Protein AF-K0IWQ6-F1 (afdb_monomer)

Mean predicted aligned error: 6.01 Å

Radius of gyration: 15.78 Å; Cα contacts (8 Å, |Δi|>4): 68; chains: 1; bounding box: 49×28×37 Å

Sequence (107 aa):
MLYIFIIMGALSAIAGIILTSRLNAGTISAGDMYEMDAIASVVIGGTSLMGGVGTIVGSLLGALIMTSIDNGMSMMNLAPFWQYIVKGLILILAVWLDISSKKKNNA

Solvent-accessible surface area (backbone atoms only — not comparable to full-atom values): 5989 Å² total; per-residue (Å²): 111,72,69,57,53,53,50,52,52,52,52,51,53,53,50,51,53,54,50,37,65,74,61,76,47,93,55,82,70,76,63,65,61,50,68,57,50,53,52,37,10,29,37,65,18,56,29,46,92,88,55,95,51,63,46,73,66,34,25,53,52,18,41,51,50,52,52,47,51,52,52,49,42,52,75,69,66,53,57,69,71,58,52,54,53,51,53,50,52,50,36,54,52,36,52,51,48,55,56,53,56,54,56,62,76,79,109

Organism: Amphibacillus xylanus (strain ATCC 51415 / DSM 6626 / JCM 7361 / LMG 17667 / NBRC 15112 / Ep01) (NCBI:txid698758)

Secondary structure (DSSP, 8-state):
-HHHHHHHHHHHHHHHHHHHHHHSS--GGGGTTHHHHHHHHHHHTT--TTSS---HHHHHHHHHHHHHHHHHHHHTT--HHHHHHHHHHHHHHHHHHHHHHHHHH--

pLDDT: mean 85.69, std 9.69, range [44.31, 95.94]

Foldseek 3Di:
DVVVVVVVVVVVVVVVVVQCVVVVDPDPCSCPCVVLLLQLLQLCLVAAPVDDDGDPVSSVVSSVVSVVVVVVCVVVVHDVVVVVVVSVVSSVVSVVCSVVVVVVVVD

InterPro domains:
  IPR001851 ABC transporter, permease [PF02653] (2-95)

Structure (mmCIF, N/CA/C/O backbone):
data_AF-K0IWQ6-F1
#
_entry.id   AF-K0IWQ6-F1
#
loop_
_atom_site.group_PDB
_atom_site.id
_atom_site.type_symbol
_atom_site.label_atom_id
_atom_site.label_alt_id
_atom_site.label_comp_id
_atom_site.label_asym_id
_atom_site.label_entity_id
_atom_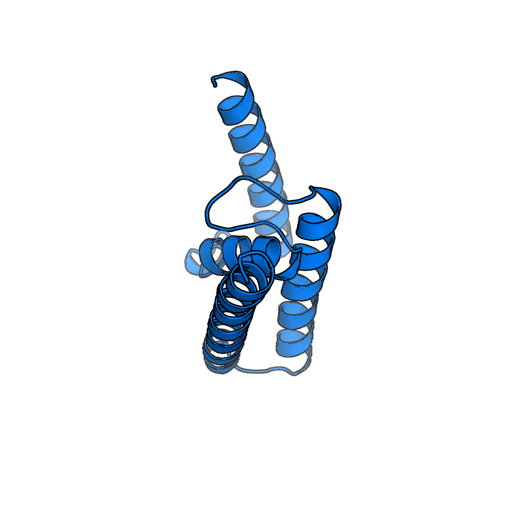site.label_seq_id
_atom_site.pdbx_PDB_ins_code
_atom_site.Cartn_x
_atom_site.Cartn_y
_atom_site.Cartn_z
_atom_site.occupancy
_atom_site.B_iso_or_equiv
_atom_site.auth_seq_id
_atom_site.auth_comp_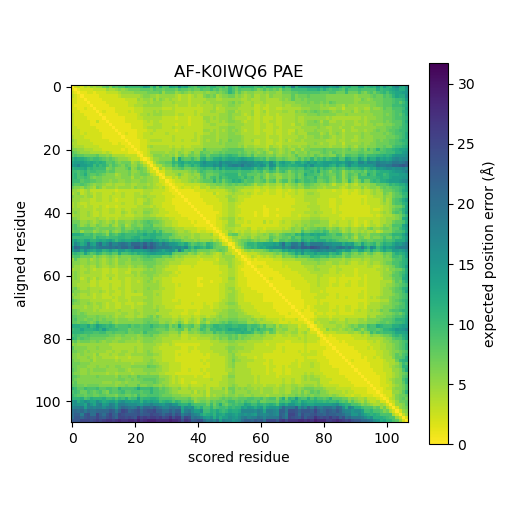id
_atom_site.auth_asym_id
_atom_site.auth_atom_id
_atom_site.pdbx_PDB_model_num
ATOM 1 N N . MET A 1 1 ? 2.540 14.346 17.888 1.00 76.25 1 MET A N 1
ATOM 2 C CA . MET A 1 1 ? 2.725 14.736 16.472 1.00 76.25 1 MET A CA 1
ATOM 3 C C . MET A 1 1 ? 4.152 14.525 15.991 1.00 76.25 1 MET A C 1
ATOM 5 O O . MET A 1 1 ? 4.318 13.725 15.085 1.00 76.25 1 MET A O 1
ATOM 9 N N . LEU A 1 2 ? 5.178 15.115 16.620 1.00 89.94 2 LEU A N 1
ATOM 10 C CA . LEU A 1 2 ? 6.580 14.916 16.204 1.00 89.94 2 LEU A CA 1
ATOM 11 C C . LEU A 1 2 ? 6.998 13.433 16.110 1.00 89.94 2 LEU A C 1
ATOM 13 O O . LEU A 1 2 ? 7.559 13.021 15.102 1.00 89.94 2 LEU A O 1
ATOM 17 N N . TYR A 1 3 ? 6.645 12.611 17.106 1.00 93.00 3 TYR A N 1
ATOM 18 C CA . TYR A 1 3 ? 6.943 11.171 17.095 1.00 93.00 3 TYR A CA 1
ATOM 19 C C . TYR A 1 3 ? 6.372 10.425 15.875 1.00 93.00 3 TYR A C 1
ATOM 21 O O . TYR A 1 3 ? 7.024 9.528 15.357 1.00 93.00 3 TYR A O 1
ATOM 29 N N . ILE A 1 4 ? 5.192 10.816 15.381 1.00 91.00 4 ILE A N 1
ATOM 30 C CA . ILE A 1 4 ? 4.552 10.176 14.219 1.00 91.00 4 ILE A CA 1
ATOM 31 C C . ILE A 1 4 ? 5.328 10.512 12.944 1.00 91.00 4 ILE A C 1
ATOM 33 O O . ILE A 1 4 ? 5.588 9.623 12.140 1.00 91.00 4 ILE A O 1
ATOM 37 N N . PHE A 1 5 ? 5.752 11.769 12.785 1.00 93.50 5 PHE A N 1
ATOM 38 C CA . PHE A 1 5 ? 6.574 12.183 11.646 1.00 93.50 5 PHE A CA 1
ATOM 39 C C . PHE A 1 5 ? 7.947 11.510 11.644 1.00 93.50 5 PHE A C 1
ATOM 41 O O . PHE A 1 5 ? 8.402 11.085 10.587 1.00 93.50 5 PHE A O 1
ATOM 48 N N . ILE A 1 6 ? 8.579 11.354 12.814 1.00 95.94 6 ILE A N 1
ATOM 49 C CA . ILE A 1 6 ? 9.857 10.634 12.934 1.00 95.94 6 ILE A CA 1
ATOM 50 C C . ILE A 1 6 ? 9.687 9.172 12.505 1.00 95.94 6 ILE A C 1
ATOM 52 O O . ILE A 1 6 ? 10.474 8.672 11.705 1.00 95.94 6 ILE A O 1
ATOM 56 N N . ILE A 1 7 ? 8.641 8.500 12.995 1.00 94.88 7 ILE A N 1
ATOM 57 C CA . ILE A 1 7 ? 8.356 7.101 12.653 1.00 94.88 7 ILE A CA 1
ATOM 58 C C . ILE A 1 7 ? 8.049 6.961 11.155 1.00 94.88 7 ILE A C 1
ATOM 60 O O . ILE A 1 7 ? 8.648 6.120 10.494 1.00 94.88 7 ILE A O 1
ATOM 64 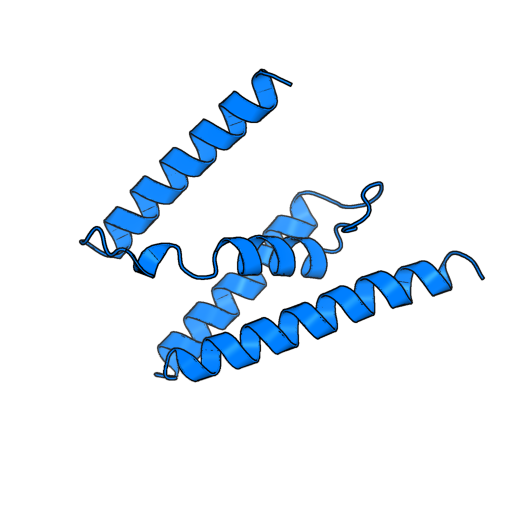N N . MET A 1 8 ? 7.184 7.806 10.589 1.00 93.19 8 MET A N 1
ATOM 65 C CA . MET A 1 8 ? 6.856 7.769 9.156 1.00 93.19 8 MET A CA 1
ATOM 66 C C . MET A 1 8 ? 8.066 8.058 8.265 1.00 93.19 8 MET A C 1
ATOM 68 O O . MET A 1 8 ? 8.268 7.366 7.269 1.00 93.19 8 MET A O 1
ATOM 72 N N . GLY A 1 9 ? 8.903 9.027 8.641 1.00 93.31 9 GLY A N 1
ATOM 73 C CA . GLY A 1 9 ? 10.151 9.315 7.935 1.00 93.31 9 GLY A CA 1
ATOM 74 C C . GLY A 1 9 ? 11.115 8.127 7.962 1.00 93.31 9 GLY A C 1
ATOM 75 O O . GLY A 1 9 ? 11.659 7.757 6.923 1.00 93.31 9 GLY A O 1
ATOM 76 N N . ALA A 1 10 ? 11.270 7.478 9.120 1.00 95.81 10 ALA A N 1
ATOM 77 C CA . ALA A 1 10 ? 12.107 6.288 9.256 1.00 95.81 10 ALA A CA 1
ATOM 78 C C . ALA A 1 10 ? 11.581 5.105 8.422 1.00 95.81 10 ALA A C 1
ATOM 80 O O . ALA A 1 10 ? 12.356 4.475 7.705 1.00 95.81 10 ALA A O 1
ATO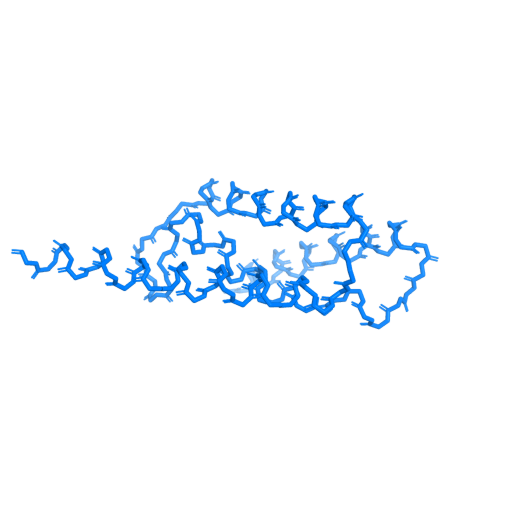M 81 N N . LEU A 1 11 ? 10.271 4.825 8.462 1.00 92.31 11 LEU A N 1
ATOM 82 C CA . LEU A 1 11 ? 9.669 3.749 7.665 1.00 92.31 11 LEU A CA 1
ATOM 83 C C . LEU A 1 11 ? 9.789 4.013 6.159 1.00 92.31 11 LEU A C 1
ATOM 85 O O . LEU A 1 11 ? 10.127 3.098 5.410 1.00 92.31 11 LEU A O 1
ATOM 89 N N . SER A 1 12 ? 9.557 5.252 5.720 1.00 91.75 12 SER A N 1
ATOM 90 C CA . SER A 1 12 ? 9.695 5.643 4.313 1.00 91.75 12 SER A CA 1
ATOM 91 C C . SER A 1 12 ? 11.139 5.491 3.820 1.00 91.75 12 SER A C 1
ATOM 93 O O . SER A 1 12 ? 11.374 4.921 2.754 1.00 91.75 12 SER A O 1
ATOM 95 N N . ALA A 1 13 ? 12.125 5.893 4.632 1.00 93.19 13 ALA A N 1
ATOM 96 C CA . ALA A 1 13 ? 13.539 5.705 4.312 1.00 93.19 13 ALA A CA 1
ATOM 97 C C . ALA A 1 13 ? 13.905 4.218 4.149 1.00 93.19 13 ALA A C 1
ATOM 99 O O . ALA A 1 13 ? 14.556 3.844 3.174 1.00 93.19 13 ALA A O 1
ATOM 100 N N . ILE A 1 14 ? 13.442 3.355 5.061 1.00 94.44 14 ILE A N 1
ATOM 101 C CA . ILE A 1 14 ? 13.669 1.903 4.983 1.00 94.44 14 ILE A CA 1
ATOM 102 C C . ILE A 1 14 ? 13.019 1.317 3.721 1.00 94.44 14 ILE A C 1
ATOM 104 O O . ILE A 1 14 ? 13.666 0.564 2.991 1.00 94.44 14 ILE A O 1
ATOM 108 N N . ALA A 1 15 ? 11.770 1.687 3.425 1.00 89.94 15 ALA A N 1
ATOM 109 C CA . ALA A 1 15 ? 11.066 1.232 2.228 1.00 89.94 15 ALA A CA 1
ATOM 110 C C . ALA A 1 15 ? 11.791 1.654 0.935 1.00 89.94 15 ALA A C 1
ATOM 112 O O . ALA A 1 15 ? 11.955 0.837 0.028 1.00 89.94 15 ALA A O 1
ATOM 113 N N . GLY A 1 16 ? 12.293 2.893 0.870 1.00 88.50 16 GLY A N 1
ATOM 114 C CA . GLY A 1 16 ? 13.051 3.411 -0.273 1.00 88.50 16 GLY A CA 1
ATOM 115 C C . GLY A 1 16 ? 14.381 2.686 -0.512 1.00 88.50 16 GLY A C 1
ATOM 116 O O . GLY A 1 16 ? 14.716 2.378 -1.659 1.00 88.50 16 GLY A O 1
ATOM 117 N N . ILE A 1 17 ? 15.117 2.342 0.554 1.00 91.00 17 ILE A N 1
ATOM 118 C CA . ILE A 1 17 ? 16.351 1.540 0.456 1.00 91.00 17 ILE A CA 1
ATOM 119 C C . ILE A 1 17 ? 16.040 0.151 -0.117 1.00 91.00 17 ILE A C 1
ATOM 121 O O . ILE A 1 17 ? 16.710 -0.297 -1.050 1.00 91.00 17 ILE A O 1
ATOM 125 N N . ILE A 1 18 ? 14.995 -0.510 0.392 1.00 90.44 18 ILE A N 1
ATOM 126 C CA . ILE A 1 18 ? 14.569 -1.834 -0.086 1.00 90.44 18 ILE A CA 1
ATOM 127 C C . ILE A 1 18 ? 14.154 -1.769 -1.560 1.00 90.44 18 ILE A C 1
ATOM 129 O O . ILE A 1 18 ? 14.570 -2.612 -2.355 1.00 90.44 18 ILE A O 1
ATOM 133 N N . LEU A 1 19 ? 13.367 -0.765 -1.951 1.00 87.50 19 LEU A N 1
ATOM 134 C CA . LEU A 1 19 ? 12.913 -0.600 -3.332 1.00 87.50 19 LEU A CA 1
ATOM 135 C C . LEU A 1 19 ? 14.081 -0.380 -4.300 1.00 87.50 19 LEU A C 1
ATOM 137 O O . LEU A 1 19 ? 14.156 -1.037 -5.338 1.00 87.50 19 LEU A O 1
ATOM 141 N N . THR A 1 20 ? 15.017 0.497 -3.935 1.00 88.19 20 THR A N 1
ATOM 142 C CA . THR A 1 20 ? 16.209 0.780 -4.748 1.00 88.19 20 THR A CA 1
ATOM 143 C C . THR A 1 20 ? 17.069 -0.472 -4.905 1.00 88.19 20 THR A C 1
ATOM 145 O O . THR A 1 20 ? 17.525 -0.777 -6.006 1.00 88.19 20 THR A O 1
ATOM 148 N N . SER A 1 21 ? 17.227 -1.251 -3.830 1.00 88.38 21 SER A N 1
ATOM 149 C CA . SER A 1 21 ? 17.927 -2.537 -3.873 1.00 88.38 21 SER A CA 1
ATOM 150 C C . SER A 1 21 ? 17.226 -3.556 -4.776 1.00 88.38 21 SER A C 1
ATOM 152 O O . SER A 1 21 ? 17.907 -4.302 -5.476 1.00 88.38 21 SER A O 1
ATOM 154 N N . ARG A 1 22 ? 15.886 -3.580 -4.809 1.00 83.88 22 ARG A N 1
ATOM 155 C CA . ARG A 1 22 ? 15.121 -4.464 -5.706 1.00 83.88 22 ARG A CA 1
ATOM 156 C C . ARG A 1 22 ? 15.283 -4.085 -7.176 1.00 83.88 22 ARG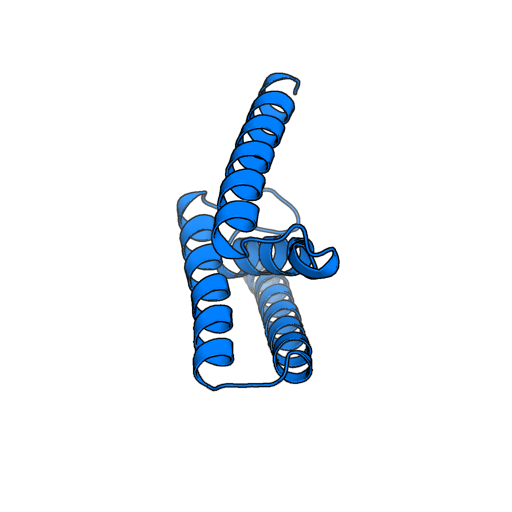 A C 1
ATOM 158 O O . ARG A 1 22 ? 15.415 -4.969 -8.016 1.00 83.88 22 ARG A O 1
ATOM 165 N N . LEU A 1 23 ? 15.252 -2.792 -7.489 1.00 82.56 23 LEU A N 1
ATOM 166 C CA . LEU A 1 23 ? 15.284 -2.302 -8.869 1.00 82.56 23 LEU A CA 1
ATOM 167 C C . LEU A 1 23 ? 16.707 -2.171 -9.432 1.00 82.56 23 LEU A C 1
ATOM 169 O O . LEU A 1 23 ? 16.858 -2.033 -10.641 1.00 82.56 23 LEU A O 1
ATOM 173 N N . ASN A 1 24 ? 17.743 -2.212 -8.580 1.00 80.81 24 ASN A N 1
ATOM 174 C CA . ASN A 1 24 ? 19.154 -1.955 -8.925 1.00 80.81 24 ASN A CA 1
ATOM 175 C C . ASN A 1 24 ? 19.391 -0.622 -9.672 1.00 80.81 24 ASN A C 1
ATOM 177 O O . ASN A 1 24 ? 20.461 -0.395 -10.232 1.00 80.81 24 ASN A O 1
ATOM 181 N N . ALA A 1 25 ? 18.396 0.266 -9.683 1.00 77.31 25 ALA A N 1
ATOM 182 C CA . ALA A 1 25 ? 18.402 1.535 -10.388 1.00 77.31 25 ALA A CA 1
ATOM 183 C C . ALA A 1 25 ? 17.424 2.507 -9.716 1.00 77.31 25 ALA A C 1
ATOM 185 O O . ALA A 1 25 ? 16.315 2.130 -9.333 1.00 77.31 25 ALA A O 1
ATOM 186 N N . GLY A 1 26 ? 17.821 3.776 -9.617 1.00 73.00 26 GLY A N 1
ATOM 187 C CA . GLY A 1 26 ? 16.943 4.870 -9.200 1.00 73.00 26 GLY A CA 1
ATOM 188 C C . GLY A 1 26 ? 16.034 5.302 -10.348 1.00 73.00 26 GLY A C 1
ATOM 189 O O . GLY A 1 26 ? 16.242 6.363 -10.930 1.00 73.00 26 GLY A O 1
ATOM 190 N N . THR A 1 27 ? 15.073 4.457 -10.725 1.00 78.81 27 THR A N 1
ATOM 191 C CA . THR A 1 27 ? 14.088 4.806 -11.757 1.00 78.81 27 THR A CA 1
ATOM 192 C C . THR A 1 27 ? 12.993 5.698 -11.176 1.00 78.81 27 THR A C 1
ATOM 194 O O . THR A 1 27 ? 12.452 5.421 -10.108 1.00 78.81 27 THR A O 1
ATOM 197 N N . ILE A 1 28 ? 12.653 6.773 -11.888 1.00 76.75 28 ILE A N 1
ATOM 198 C CA . ILE A 1 28 ? 11.658 7.771 -11.459 1.00 76.75 28 ILE A CA 1
ATOM 199 C C . ILE A 1 28 ? 10.262 7.136 -11.360 1.00 76.75 28 ILE A C 1
ATOM 201 O O . ILE A 1 28 ? 9.480 7.495 -10.489 1.00 76.75 28 ILE A O 1
ATOM 205 N N . SER A 1 29 ? 9.991 6.126 -12.191 1.00 80.44 29 SER A N 1
ATOM 206 C CA . SER A 1 29 ? 8.705 5.420 -12.222 1.00 80.44 29 SER A CA 1
ATOM 207 C C . SER A 1 29 ? 8.516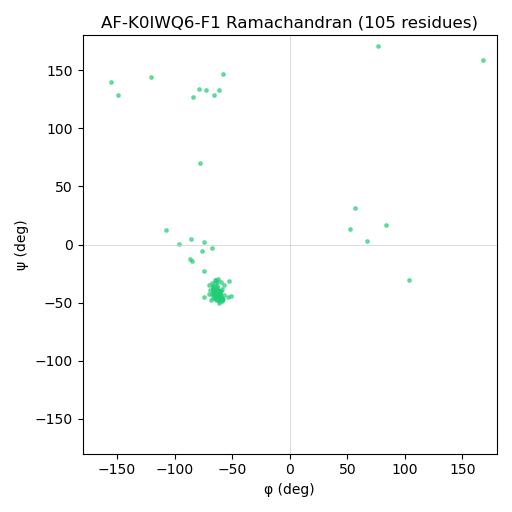 4.431 -11.059 1.00 80.44 29 SER A C 1
ATOM 209 O O . SER A 1 29 ? 7.445 3.861 -10.884 1.00 80.44 29 SER A O 1
ATOM 211 N N . ALA A 1 30 ? 9.539 4.219 -10.219 1.00 77.62 30 ALA A N 1
ATOM 212 C CA . ALA A 1 30 ? 9.478 3.254 -9.118 1.00 77.62 30 ALA A CA 1
ATOM 213 C C . ALA A 1 30 ? 8.398 3.576 -8.074 1.00 77.62 30 ALA A C 1
ATOM 215 O O . ALA A 1 30 ? 7.903 2.660 -7.425 1.00 77.62 30 ALA A O 1
ATOM 216 N N . GLY A 1 31 ? 8.082 4.860 -7.885 1.00 77.56 31 GLY A N 1
ATOM 217 C CA . GLY A 1 31 ? 7.078 5.326 -6.926 1.00 77.56 31 GLY A CA 1
ATOM 218 C C . GLY A 1 31 ? 5.696 5.563 -7.531 1.00 77.56 31 GLY A C 1
ATOM 219 O O . GLY A 1 31 ? 4.792 5.989 -6.809 1.00 77.56 31 GLY A O 1
ATOM 220 N N . ASP A 1 32 ? 5.516 5.320 -8.831 1.00 84.88 32 ASP A N 1
ATOM 221 C CA . ASP A 1 32 ? 4.230 5.551 -9.480 1.00 84.88 32 ASP A CA 1
ATOM 222 C C . ASP A 1 32 ? 3.155 4.663 -8.838 1.00 84.88 32 ASP A C 1
ATOM 224 O O . ASP A 1 32 ? 3.346 3.467 -8.622 1.00 84.88 32 ASP A O 1
ATOM 228 N N . MET A 1 33 ? 2.003 5.264 -8.530 1.00 85.56 33 MET A N 1
ATOM 229 C CA . MET A 1 33 ? 0.833 4.617 -7.915 1.00 85.56 33 MET A CA 1
ATOM 230 C C . MET A 1 33 ? 0.997 4.115 -6.475 1.00 85.56 33 MET A C 1
ATOM 232 O O . MET A 1 33 ? 0.029 3.605 -5.918 1.00 85.56 33 MET A O 1
ATOM 236 N N . TYR A 1 34 ? 2.132 4.329 -5.810 1.00 88.44 34 TYR A N 1
ATOM 237 C CA . TYR A 1 34 ? 2.302 3.861 -4.425 1.00 88.44 34 TYR A CA 1
ATOM 238 C C . TYR A 1 34 ? 1.333 4.530 -3.450 1.00 88.44 34 TYR A C 1
ATOM 240 O O . TYR A 1 34 ? 0.870 3.900 -2.503 1.00 88.44 34 TYR A O 1
ATOM 248 N N . GLU A 1 35 ? 0.973 5.787 -3.702 1.00 89.94 35 GLU A N 1
ATOM 249 C CA . GLU A 1 35 ? -0.056 6.492 -2.934 1.00 89.94 35 GLU A CA 1
ATOM 250 C C . GLU A 1 35 ? -1.429 5.831 -3.107 1.00 89.94 35 GLU A C 1
ATOM 252 O O . GLU A 1 35 ? -2.162 5.622 -2.141 1.00 89.94 35 GLU A O 1
ATOM 257 N N . MET A 1 36 ? -1.758 5.448 -4.341 1.00 90.56 36 MET A N 1
ATOM 258 C CA . MET A 1 36 ? -3.007 4.775 -4.675 1.00 90.56 36 MET A CA 1
ATOM 259 C C . MET A 1 36 ? -3.076 3.379 -4.052 1.00 90.56 36 MET A C 1
ATOM 261 O O . MET A 1 36 ? -4.103 3.019 -3.478 1.00 90.56 36 MET A O 1
ATOM 265 N N . ASP A 1 37 ? -1.983 2.619 -4.110 1.00 91.31 37 ASP A N 1
ATOM 266 C CA . ASP A 1 37 ? -1.883 1.292 -3.500 1.00 91.31 37 ASP A CA 1
ATOM 267 C C . ASP A 1 37 ? -1.943 1.377 -1.972 1.00 91.31 37 ASP A C 1
ATOM 269 O O . ASP A 1 37 ? -2.592 0.551 -1.325 1.00 91.31 37 ASP A O 1
ATOM 273 N N . ALA A 1 38 ? -1.333 2.407 -1.378 1.00 90.38 38 ALA A N 1
ATOM 274 C CA . ALA A 1 38 ? -1.431 2.679 0.051 1.00 90.38 38 ALA A CA 1
ATOM 275 C C . ALA A 1 38 ? -2.881 2.966 0.470 1.00 90.38 38 ALA A C 1
ATOM 277 O O . ALA A 1 38 ? -3.346 2.416 1.464 1.00 90.38 38 ALA A O 1
ATOM 278 N N . ILE A 1 39 ? -3.627 3.759 -0.304 1.00 90.62 39 ILE A N 1
ATOM 279 C CA . ILE A 1 39 ? -5.044 4.033 -0.027 1.00 90.62 39 ILE A CA 1
ATOM 280 C C . ILE A 1 39 ? -5.897 2.774 -0.247 1.00 90.62 39 ILE A C 1
ATOM 282 O O . ILE A 1 39 ? -6.695 2.414 0.614 1.00 90.62 39 ILE A O 1
ATOM 286 N N . ALA A 1 40 ? -5.724 2.065 -1.363 1.00 91.06 40 ALA A N 1
ATOM 287 C CA . ALA A 1 40 ? -6.493 0.858 -1.661 1.00 91.06 40 ALA A CA 1
ATOM 288 C C . ALA A 1 40 ? -6.270 -0.234 -0.603 1.00 91.06 40 ALA A C 1
ATOM 290 O O . ALA A 1 40 ? -7.228 -0.831 -0.116 1.00 91.06 40 ALA A O 1
ATOM 291 N N . SER A 1 41 ? -5.020 -0.458 -0.194 1.00 92.00 41 SER A N 1
ATOM 292 C CA . SER A 1 41 ? -4.665 -1.477 0.797 1.00 92.00 41 SER A CA 1
ATOM 293 C C . SER A 1 41 ? -5.284 -1.232 2.171 1.00 92.00 41 SER A C 1
ATOM 295 O O . SER A 1 41 ? -5.832 -2.168 2.755 1.00 92.00 41 SER A O 1
ATOM 297 N N . VAL A 1 42 ? -5.264 0.003 2.687 1.00 90.69 42 VAL A N 1
ATOM 298 C CA . VAL A 1 42 ? -5.870 0.298 3.999 1.00 90.69 42 VAL A CA 1
ATOM 299 C C . VAL A 1 42 ? -7.394 0.151 3.970 1.00 90.69 42 VAL A C 1
ATOM 301 O O . VAL A 1 42 ? -7.973 -0.308 4.955 1.00 90.69 42 VAL A O 1
ATOM 304 N N . VAL A 1 43 ? -8.040 0.457 2.839 1.00 88.50 43 VAL A N 1
ATOM 305 C CA . VAL A 1 43 ? -9.500 0.331 2.669 1.00 88.50 43 VAL A CA 1
ATOM 306 C C . VAL A 1 43 ? -9.921 -1.126 2.525 1.00 88.50 43 VAL A C 1
ATOM 308 O O . VAL A 1 43 ? -10.848 -1.564 3.201 1.00 88.50 43 VAL A O 1
ATOM 311 N N . ILE A 1 44 ? -9.206 -1.907 1.710 1.00 88.44 44 ILE A N 1
ATOM 312 C CA . ILE A 1 44 ? -9.402 -3.363 1.611 1.00 88.44 44 ILE A CA 1
ATOM 313 C C . ILE A 1 44 ? -9.185 -4.021 2.978 1.00 88.44 44 ILE A C 1
ATOM 315 O O . ILE A 1 44 ? -9.928 -4.921 3.362 1.00 88.44 44 ILE A O 1
ATOM 319 N N . GLY A 1 45 ? -8.199 -3.537 3.737 1.00 88.25 45 GLY A N 1
ATOM 320 C CA . GLY A 1 45 ? -7.920 -3.960 5.107 1.00 88.25 45 GLY A CA 1
ATOM 321 C C . GLY A 1 45 ? -8.987 -3.578 6.140 1.00 88.25 45 GLY A C 1
ATOM 322 O O . GLY A 1 45 ? -8.848 -3.936 7.310 1.00 88.25 45 GLY A O 1
ATOM 323 N N . GLY A 1 46 ? -10.040 -2.859 5.738 1.00 83.25 46 GLY A N 1
ATOM 324 C CA . GLY A 1 46 ? -11.163 -2.479 6.595 1.00 83.25 46 GLY A CA 1
ATOM 325 C C . GLY A 1 46 ? -10.929 -1.222 7.435 1.00 83.25 46 GLY A C 1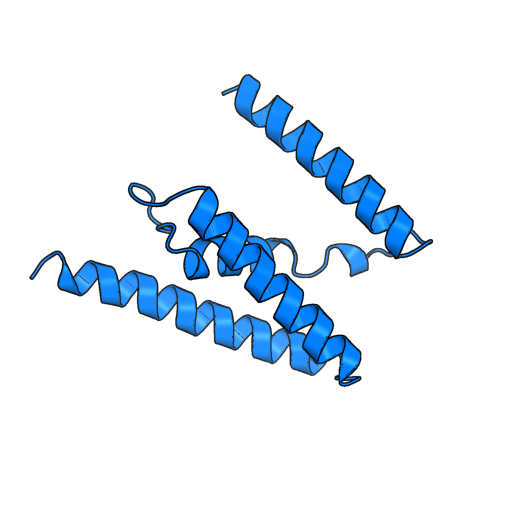
ATOM 326 O O . GLY A 1 46 ? -11.650 -1.001 8.408 1.00 83.25 46 GLY A O 1
ATOM 327 N N . THR A 1 47 ? -9.926 -0.403 7.101 1.00 86.44 47 THR A N 1
ATOM 328 C CA . THR A 1 47 ? -9.730 0.905 7.738 1.00 86.44 47 THR A CA 1
ATOM 329 C C . THR A 1 47 ? -10.603 1.960 7.065 1.00 86.44 47 THR A C 1
ATOM 331 O O . THR A 1 47 ? -10.542 2.161 5.854 1.00 86.44 47 THR A O 1
ATOM 334 N N . SER A 1 48 ? -11.393 2.672 7.870 1.00 80.00 48 SER A N 1
ATOM 335 C CA . SER A 1 48 ? -12.274 3.750 7.410 1.00 80.00 48 SER A CA 1
ATOM 336 C C . SER A 1 48 ? -11.482 4.942 6.863 1.00 80.00 48 SER A C 1
ATOM 338 O O . SER A 1 48 ? -10.668 5.534 7.575 1.00 80.00 48 SER A O 1
ATOM 340 N N . LEU A 1 49 ? -11.822 5.384 5.647 1.00 76.44 49 LEU A N 1
ATOM 341 C CA . LEU A 1 49 ? -11.278 6.605 5.023 1.00 76.44 49 LEU A CA 1
ATOM 342 C C . LEU A 1 49 ? -11.660 7.890 5.767 1.00 76.44 49 LEU A C 1
ATOM 344 O O . LEU A 1 49 ? -10.914 8.862 5.767 1.00 76.44 49 LEU A O 1
ATOM 348 N N . MET A 1 50 ? -12.830 7.895 6.410 1.00 73.38 50 MET A N 1
ATOM 349 C CA . MET A 1 50 ? -13.337 9.039 7.184 1.00 73.38 50 MET A CA 1
ATOM 350 C C . MET A 1 50 ? -12.815 9.053 8.631 1.00 73.38 50 MET A C 1
ATOM 352 O O . MET A 1 50 ? -13.230 9.890 9.427 1.00 73.38 50 MET A O 1
ATOM 356 N N . GLY A 1 51 ? -11.916 8.127 8.980 1.00 65.88 51 GLY A N 1
ATOM 357 C CA . GLY A 1 51 ? -11.422 7.950 10.341 1.00 65.88 51 GLY A CA 1
ATOM 358 C C . GLY A 1 51 ? -12.422 7.235 11.255 1.00 65.88 51 GLY A C 1
ATOM 359 O O . GLY A 1 51 ? -13.565 6.961 10.882 1.00 65.88 51 GLY A O 1
ATOM 360 N N . GLY A 1 52 ? -11.958 6.878 12.454 1.00 63.66 52 GLY A N 1
ATOM 361 C CA . GLY A 1 52 ? -12.787 6.372 13.554 1.00 63.66 52 GLY A CA 1
ATOM 362 C C . GLY A 1 52 ? -12.741 4.861 13.805 1.00 63.66 52 GLY A C 1
ATOM 363 O O . GLY A 1 52 ? -12.870 4.465 14.958 1.00 63.66 52 GLY A O 1
ATOM 364 N N . VAL A 1 53 ? -12.526 4.013 12.787 1.00 70.81 53 VAL A N 1
ATOM 365 C CA . VAL A 1 53 ? -12.534 2.540 12.945 1.00 70.81 53 VAL A CA 1
ATOM 366 C C . VAL A 1 53 ? -11.579 1.870 11.945 1.00 70.81 53 VAL A C 1
ATOM 368 O O . VAL A 1 53 ? -11.641 2.150 10.749 1.00 70.81 53 VAL A O 1
ATOM 371 N N . GLY A 1 54 ? -10.693 0.999 12.435 1.00 77.75 54 GLY A N 1
ATOM 372 C CA . GLY A 1 54 ? -9.753 0.210 11.629 1.00 77.75 54 GLY A CA 1
ATOM 373 C C . GLY A 1 54 ? -8.681 -0.461 12.493 1.00 77.75 54 GLY A C 1
ATOM 374 O O . GLY A 1 54 ? -8.426 -0.024 13.616 1.00 77.75 54 GLY A O 1
ATOM 375 N N . THR A 1 55 ? -8.049 -1.525 11.989 1.00 86.12 55 THR A N 1
ATOM 376 C CA . THR A 1 55 ? -6.949 -2.213 12.691 1.00 86.12 55 THR A CA 1
ATOM 377 C C . THR A 1 55 ? -5.676 -2.199 11.853 1.00 86.12 55 THR A C 1
ATOM 379 O O . THR A 1 55 ? -5.719 -2.342 10.633 1.00 86.12 55 THR A O 1
ATOM 382 N N . ILE A 1 56 ? -4.522 -2.073 12.516 1.00 89.12 56 ILE A N 1
ATOM 383 C CA . ILE A 1 56 ? -3.206 -2.107 11.855 1.00 89.12 56 ILE A CA 1
ATOM 384 C C . ILE A 1 56 ? -3.005 -3.443 11.121 1.00 89.12 56 ILE A C 1
ATOM 386 O O . ILE A 1 56 ? -2.497 -3.469 10.003 1.00 89.12 56 ILE A O 1
ATOM 390 N N . VAL A 1 57 ? -3.447 -4.549 11.732 1.00 91.00 57 VAL A N 1
ATOM 391 C CA . VAL A 1 57 ? -3.326 -5.900 11.162 1.00 91.00 57 VAL A CA 1
ATOM 392 C C . VAL A 1 57 ? -4.151 -6.038 9.880 1.00 91.00 57 VAL A C 1
ATOM 394 O O . VAL A 1 57 ? -3.649 -6.582 8.901 1.00 91.00 57 VAL A O 1
ATOM 397 N N . GLY A 1 58 ? -5.374 -5.497 9.850 1.00 90.25 58 GLY A N 1
ATOM 398 C CA . GLY A 1 58 ? -6.206 -5.480 8.645 1.00 90.25 58 GLY A CA 1
ATOM 399 C C . GLY A 1 58 ? -5.534 -4.744 7.485 1.00 90.25 58 GLY A C 1
ATOM 400 O O . GLY A 1 58 ? -5.443 -5.286 6.387 1.00 90.25 58 GLY A O 1
ATOM 401 N N . SER A 1 59 ? -4.967 -3.561 7.736 1.00 91.44 59 SER A N 1
ATOM 402 C CA . SER A 1 59 ? -4.229 -2.787 6.724 1.00 91.44 59 SER A CA 1
ATOM 403 C C . SER A 1 59 ? -2.980 -3.503 6.201 1.00 91.44 59 SER A C 1
ATOM 405 O O . SER A 1 59 ? -2.704 -3.463 5.005 1.00 91.44 59 SER A O 1
ATOM 407 N N . LEU A 1 60 ? -2.244 -4.202 7.071 1.00 92.31 60 LEU A N 1
ATOM 408 C CA . LEU A 1 60 ? -1.110 -5.046 6.675 1.00 92.31 60 LEU A CA 1
ATOM 409 C C . LEU A 1 60 ? -1.542 -6.184 5.740 1.00 92.31 60 LEU A C 1
ATOM 411 O O . LEU A 1 60 ? -0.886 -6.433 4.730 1.00 92.31 60 LEU A O 1
ATOM 415 N N . LEU A 1 61 ? -2.663 -6.845 6.046 1.00 93.50 61 LEU A N 1
ATOM 416 C CA . LEU A 1 61 ? -3.238 -7.878 5.181 1.00 93.50 61 LEU A CA 1
ATOM 417 C C . LEU A 1 61 ? -3.717 -7.292 3.846 1.00 93.50 61 LEU A C 1
ATOM 419 O O . LEU A 1 61 ? -3.463 -7.879 2.797 1.00 93.50 61 LEU A O 1
ATOM 423 N N . GLY A 1 62 ? -4.340 -6.113 3.859 1.00 92.88 62 GLY A N 1
ATOM 424 C CA . GLY A 1 62 ? -4.719 -5.397 2.641 1.00 92.88 62 GLY A CA 1
ATOM 425 C C . GLY A 1 62 ? -3.514 -5.036 1.764 1.00 92.88 62 GLY A C 1
ATOM 426 O O . GLY A 1 62 ? -3.565 -5.203 0.546 1.00 92.88 62 GLY A O 1
ATOM 427 N N . ALA A 1 63 ? -2.397 -4.620 2.369 1.00 93.31 63 ALA A N 1
ATOM 428 C CA . ALA A 1 63 ? -1.156 -4.328 1.648 1.00 93.31 63 ALA A CA 1
ATOM 429 C C . ALA A 1 63 ? -0.541 -5.590 1.032 1.00 93.31 63 ALA A C 1
ATOM 431 O O . ALA A 1 63 ? -0.058 -5.553 -0.102 1.00 93.31 63 ALA A O 1
ATOM 432 N N . LEU A 1 64 ? -0.616 -6.722 1.739 1.00 94.44 64 LEU A N 1
ATOM 433 C CA . LEU A 1 64 ? -0.201 -8.022 1.216 1.00 94.44 64 LEU A CA 1
ATOM 434 C C . LEU A 1 64 ? -1.042 -8.431 0.001 1.00 94.44 64 LEU A C 1
ATOM 436 O O . LEU A 1 64 ? -0.481 -8.888 -0.994 1.00 94.44 64 LEU A O 1
ATOM 440 N N . ILE A 1 65 ? -2.363 -8.239 0.053 1.00 93.50 65 ILE A N 1
ATOM 441 C CA . ILE A 1 65 ? -3.266 -8.524 -1.072 1.00 93.50 65 ILE A CA 1
ATOM 442 C C . ILE A 1 65 ? -2.897 -7.658 -2.278 1.00 93.50 65 ILE A C 1
ATOM 444 O O . ILE A 1 65 ? -2.682 -8.196 -3.363 1.00 93.50 65 ILE A O 1
ATOM 448 N N . MET A 1 66 ? -2.757 -6.343 -2.087 1.00 92.44 66 MET A N 1
ATOM 449 C CA . MET A 1 66 ? -2.454 -5.419 -3.184 1.00 92.44 66 MET A CA 1
ATOM 450 C C . MET A 1 66 ? -1.099 -5.732 -3.833 1.00 92.44 66 MET A C 1
ATOM 452 O O . MET A 1 66 ? -0.997 -5.881 -5.048 1.00 92.44 66 MET A O 1
ATOM 456 N N . THR A 1 67 ? -0.079 -5.978 -3.007 1.00 92.00 67 THR A N 1
ATOM 457 C CA . THR A 1 67 ? 1.256 -6.383 -3.468 1.00 92.00 67 THR A CA 1
ATOM 458 C C . THR A 1 67 ? 1.224 -7.735 -4.190 1.00 92.00 67 THR A C 1
ATOM 460 O O . THR A 1 67 ? 1.958 -7.948 -5.153 1.00 92.00 67 THR A O 1
ATOM 463 N N . SER A 1 68 ? 0.384 -8.675 -3.750 1.00 93.31 68 SER A N 1
ATOM 464 C CA . SER A 1 68 ? 0.251 -9.986 -4.400 1.00 93.31 68 SER A CA 1
ATOM 465 C C . SER A 1 68 ? -0.405 -9.873 -5.774 1.00 93.31 68 SER A C 1
ATOM 467 O O . SER A 1 68 ? 0.032 -10.548 -6.702 1.00 93.31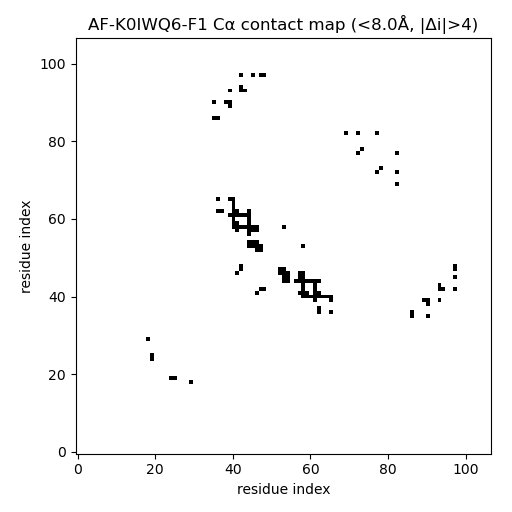 68 SER A O 1
ATOM 469 N N . ILE A 1 69 ? -1.408 -9.003 -5.922 1.00 92.56 69 ILE A N 1
ATOM 470 C CA . ILE A 1 69 ? -2.057 -8.725 -7.210 1.00 92.56 69 ILE A CA 1
ATOM 471 C C . ILE A 1 69 ? -1.044 -8.122 -8.188 1.00 92.56 69 ILE A C 1
ATOM 473 O O . ILE A 1 69 ? -0.938 -8.595 -9.318 1.00 92.56 69 ILE A O 1
ATOM 477 N N . ASP A 1 70 ? -0.230 -7.167 -7.738 1.00 90.25 70 ASP A N 1
ATOM 478 C CA . ASP A 1 70 ? 0.824 -6.559 -8.558 1.00 90.25 70 ASP A CA 1
ATOM 479 C C . ASP A 1 70 ? 1.867 -7.570 -9.025 1.00 90.25 70 ASP A C 1
ATOM 481 O O . ASP A 1 70 ? 2.189 -7.646 -10.214 1.00 90.25 70 ASP A O 1
ATOM 485 N N . ASN A 1 71 ? 2.364 -8.400 -8.105 1.00 90.75 71 ASN A N 1
ATOM 486 C CA . ASN A 1 71 ? 3.299 -9.459 -8.470 1.00 90.75 71 ASN A CA 1
ATOM 487 C C . ASN A 1 71 ? 2.636 -10.489 -9.399 1.00 90.75 71 ASN A C 1
ATOM 489 O O . ASN A 1 71 ? 3.265 -10.914 -10.362 1.00 90.75 71 ASN A O 1
ATOM 493 N N . GLY A 1 72 ? 1.366 -10.844 -9.179 1.00 92.31 72 GLY A N 1
ATOM 494 C CA . GLY A 1 72 ? 0.614 -11.759 -10.039 1.00 92.31 72 GLY A CA 1
ATOM 495 C C . GLY A 1 72 ? 0.457 -11.238 -11.469 1.00 92.31 72 GLY A C 1
ATOM 496 O O . GLY A 1 72 ? 0.778 -11.947 -12.421 1.00 92.31 72 GLY A O 1
ATOM 497 N N . MET A 1 73 ? 0.047 -9.977 -11.635 1.00 90.69 73 MET A N 1
ATOM 498 C CA . MET A 1 73 ? -0.056 -9.333 -12.952 1.00 90.69 73 MET A CA 1
ATOM 499 C C . MET A 1 73 ? 1.305 -9.242 -13.652 1.00 90.69 73 MET A C 1
ATOM 501 O O . MET A 1 73 ? 1.395 -9.475 -14.858 1.00 90.69 73 MET A O 1
ATOM 505 N N . SER A 1 74 ? 2.365 -8.952 -12.893 1.00 89.19 74 SER A N 1
ATOM 506 C CA . SER A 1 74 ? 3.741 -8.932 -13.397 1.00 89.19 74 SER A CA 1
ATOM 507 C C . SER A 1 74 ? 4.200 -10.317 -13.873 1.00 89.19 74 SER A C 1
ATOM 509 O O . SER A 1 74 ? 4.737 -10.452 -14.972 1.00 89.19 74 SER A O 1
ATOM 511 N N . MET A 1 75 ? 3.905 -11.378 -13.112 1.00 90.81 75 MET A N 1
ATOM 512 C CA . MET A 1 75 ? 4.210 -12.765 -13.495 1.00 90.81 75 MET A CA 1
ATOM 513 C C . MET A 1 75 ? 3.433 -13.219 -14.735 1.00 90.81 75 MET A C 1
ATOM 515 O O . MET A 1 75 ? 3.955 -13.979 -15.547 1.00 90.81 75 MET A O 1
ATOM 519 N N . MET A 1 76 ? 2.210 -12.718 -14.915 1.00 92.31 76 MET A N 1
ATOM 520 C CA . MET A 1 76 ? 1.408 -12.924 -16.125 1.00 92.31 76 MET A CA 1
ATOM 521 C C . MET A 1 76 ? 1.895 -12.094 -17.326 1.00 92.31 76 MET A C 1
ATOM 523 O O . MET A 1 76 ? 1.285 -12.157 -18.391 1.00 92.31 76 MET A O 1
ATOM 527 N N . ASN A 1 77 ? 2.982 -11.329 -17.175 1.00 88.00 77 ASN A N 1
ATOM 528 C CA . ASN A 1 77 ? 3.549 -10.453 -18.201 1.00 88.00 77 ASN A CA 1
ATOM 529 C C . ASN A 1 77 ? 2.542 -9.415 -18.736 1.00 88.00 77 ASN A C 1
ATOM 531 O O . ASN A 1 77 ? 2.580 -9.018 -19.902 1.00 88.00 77 ASN A O 1
ATOM 535 N N . LEU A 1 78 ? 1.609 -8.976 -17.884 1.00 87.56 78 LEU A N 1
ATOM 536 C CA . LEU A 1 78 ? 0.641 -7.954 -18.261 1.00 87.56 78 LEU A CA 1
ATOM 537 C C . LEU A 1 78 ? 1.322 -6.590 -18.356 1.00 87.56 78 LEU A C 1
ATOM 539 O O . LEU A 1 78 ? 2.042 -6.163 -17.449 1.00 87.56 78 LEU A O 1
ATOM 543 N N . ALA A 1 79 ? 1.037 -5.875 -19.445 1.00 86.62 79 ALA A N 1
ATOM 544 C CA . ALA A 1 79 ? 1.536 -4.520 -19.637 1.00 86.62 79 ALA A CA 1
ATOM 545 C C . ALA A 1 79 ? 1.084 -3.594 -18.484 1.00 86.62 79 ALA A C 1
ATOM 547 O O . ALA A 1 79 ? -0.048 -3.737 -18.007 1.00 86.62 79 ALA A O 1
ATOM 548 N N . PRO A 1 80 ? 1.897 -2.593 -18.084 1.00 84.62 80 PRO A N 1
ATOM 549 C CA . PRO A 1 80 ? 1.565 -1.660 -16.997 1.00 84.62 80 PRO A CA 1
ATOM 550 C C . PRO A 1 80 ? 0.199 -0.979 -17.152 1.00 84.62 80 PRO A C 1
ATOM 552 O O . PRO A 1 80 ? -0.495 -0.731 -16.171 1.00 84.62 80 PRO A O 1
ATOM 555 N N . PHE A 1 81 ? -0.233 -0.757 -18.396 1.00 88.19 81 PHE A N 1
ATOM 556 C CA . PHE A 1 81 ? -1.563 -0.243 -18.724 1.00 88.19 81 PHE A CA 1
ATOM 557 C C . PHE A 1 81 ? -2.704 -1.027 -18.053 1.00 88.19 81 PHE A C 1
ATOM 559 O O . PHE A 1 81 ? -3.617 -0.430 -17.485 1.00 88.19 81 PHE A O 1
ATOM 566 N N . TRP A 1 82 ? -2.636 -2.361 -18.068 1.00 89.81 82 TRP A N 1
ATOM 567 C CA . TRP A 1 82 ? -3.648 -3.207 -17.435 1.00 89.81 82 TRP A CA 1
ATOM 568 C C . TRP A 1 82 ? -3.600 -3.118 -15.915 1.00 89.81 82 TRP A C 1
ATOM 570 O O . TRP A 1 82 ? -4.649 -3.132 -15.275 1.00 89.81 82 TRP A O 1
ATOM 580 N N . GLN A 1 83 ? -2.405 -2.959 -15.344 1.00 89.00 83 GLN A N 1
ATOM 581 C CA . GLN A 1 83 ? -2.243 -2.783 -13.904 1.00 89.00 83 GLN A CA 1
ATOM 582 C C . GLN A 1 83 ? -2.954 -1.505 -13.444 1.00 89.00 83 GLN A C 1
ATOM 584 O O . GLN A 1 83 ? -3.708 -1.553 -12.480 1.00 89.00 83 GLN A O 1
ATOM 589 N N . TYR A 1 84 ? -2.833 -0.395 -14.182 1.00 89.00 84 TYR A N 1
ATOM 590 C CA . TYR A 1 84 ? -3.547 0.846 -13.857 1.00 89.00 84 TYR A CA 1
ATOM 591 C C . TYR A 1 84 ? -5.070 0.685 -13.870 1.00 89.00 84 TYR A C 1
ATOM 593 O O . TYR A 1 84 ? -5.747 1.141 -12.948 1.00 89.00 84 TYR A O 1
ATOM 601 N N . ILE A 1 85 ? -5.617 0.000 -14.880 1.00 91.69 85 ILE A N 1
ATOM 602 C CA . ILE A 1 85 ? -7.063 -0.248 -14.973 1.00 91.69 85 ILE A CA 1
ATOM 603 C C . ILE A 1 85 ? -7.543 -1.098 -13.793 1.00 91.69 85 ILE A C 1
ATOM 605 O O . ILE A 1 85 ? -8.542 -0.764 -13.155 1.00 91.69 85 ILE A O 1
ATOM 609 N N . VAL A 1 86 ? -6.827 -2.181 -13.486 1.00 91.25 86 VAL A N 1
ATOM 610 C CA . VAL A 1 86 ? -7.186 -3.103 -12.403 1.00 91.25 86 VAL A CA 1
ATOM 611 C C . VAL A 1 86 ? -7.093 -2.411 -11.046 1.00 91.25 86 VAL A C 1
ATOM 613 O O . VAL A 1 86 ? -8.046 -2.479 -10.272 1.00 91.25 86 VAL A O 1
ATOM 616 N N . LYS A 1 87 ? -6.009 -1.675 -10.776 1.00 90.12 87 LYS A N 1
ATOM 617 C CA . LYS A 1 87 ? -5.852 -0.883 -9.548 1.00 90.12 87 LYS A CA 1
ATOM 618 C C . LYS A 1 87 ? -6.987 0.130 -9.381 1.00 90.12 87 LYS A C 1
ATOM 620 O O . LYS A 1 87 ? -7.557 0.237 -8.296 1.00 90.12 87 LYS A O 1
ATOM 625 N N . GLY A 1 88 ? -7.366 0.821 -10.460 1.00 91.62 88 GLY A N 1
ATOM 626 C CA . GLY A 1 88 ? -8.499 1.756 -10.485 1.00 91.62 88 GLY A CA 1
ATOM 627 C C . GLY A 1 88 ? -9.820 1.097 -10.116 1.00 91.62 88 GLY A C 1
ATOM 628 O O . GLY A 1 88 ? -10.535 1.582 -9.240 1.00 91.62 88 GLY A O 1
ATOM 629 N N . LEU A 1 89 ? -10.115 -0.044 -10.738 1.00 93.25 89 LEU A N 1
ATOM 630 C CA . LEU A 1 89 ? -11.300 -0.845 -10.435 1.00 93.25 89 LEU A CA 1
ATOM 631 C C . LEU A 1 89 ? -11.327 -1.303 -8.976 1.00 93.25 89 LEU A C 1
ATOM 633 O O . LEU A 1 89 ? -12.350 -1.148 -8.310 1.00 93.25 89 LEU A O 1
ATOM 637 N N . ILE A 1 90 ? -10.205 -1.819 -8.469 1.00 91.44 90 ILE A N 1
ATOM 638 C CA . ILE A 1 90 ? -10.072 -2.259 -7.077 1.00 91.44 90 ILE A CA 1
ATOM 639 C C . ILE A 1 90 ? -10.370 -1.102 -6.122 1.00 91.44 90 ILE A C 1
ATOM 641 O O . ILE A 1 90 ? -11.156 -1.274 -5.193 1.00 91.44 90 ILE A O 1
ATOM 645 N N . LEU A 1 91 ? -9.798 0.081 -6.360 1.00 90.81 91 LEU A N 1
ATOM 646 C CA . LEU A 1 91 ? -10.018 1.248 -5.509 1.00 90.81 91 LEU A CA 1
ATOM 647 C C . LEU A 1 91 ? -11.482 1.708 -5.533 1.00 90.81 91 LEU A C 1
ATOM 649 O O . LEU A 1 91 ? -12.059 1.944 -4.474 1.00 90.81 91 LEU A O 1
ATOM 653 N N . ILE A 1 92 ? -12.107 1.787 -6.712 1.00 91.81 92 ILE A N 1
ATOM 654 C CA . ILE A 1 92 ? -13.526 2.165 -6.834 1.00 91.81 92 ILE A CA 1
ATOM 655 C C . ILE A 1 92 ? -14.410 1.189 -6.051 1.00 91.81 92 ILE A C 1
ATOM 657 O O . ILE A 1 92 ? -15.283 1.619 -5.295 1.00 91.81 92 ILE A O 1
ATOM 661 N N . LEU A 1 93 ? -14.168 -0.117 -6.192 1.00 89.81 93 LEU A N 1
ATOM 662 C CA . LEU A 1 93 ? -14.906 -1.149 -5.463 1.00 89.81 93 LEU A CA 1
ATOM 663 C C . LEU A 1 93 ? -14.668 -1.055 -3.953 1.00 89.81 93 LEU A C 1
ATOM 665 O O . LEU A 1 93 ? -15.626 -1.096 -3.184 1.00 89.81 93 LEU A O 1
ATOM 669 N N . ALA A 1 94 ? -13.418 -0.882 -3.525 1.00 86.88 94 ALA A N 1
ATOM 670 C CA . ALA A 1 94 ? -13.055 -0.769 -2.117 1.00 86.88 94 ALA A CA 1
ATOM 671 C C . ALA A 1 94 ? -13.745 0.435 -1.452 1.00 86.88 94 ALA A C 1
ATOM 673 O O . ALA A 1 94 ? -14.357 0.298 -0.394 1.00 86.88 94 ALA A O 1
ATOM 674 N N . VAL A 1 95 ? -13.723 1.601 -2.107 1.00 86.81 95 VAL A N 1
ATOM 675 C CA . VAL A 1 95 ? -14.386 2.823 -1.623 1.00 86.81 95 VAL A CA 1
ATOM 676 C C . VAL A 1 95 ? -15.907 2.659 -1.608 1.00 86.81 95 VAL A C 1
ATOM 678 O O . VAL A 1 95 ? -16.563 3.054 -0.643 1.00 86.81 95 VAL A O 1
ATOM 681 N N . TRP A 1 96 ? -16.488 2.053 -2.647 1.00 87.12 96 TRP A N 1
ATOM 682 C CA . TRP A 1 96 ? -17.927 1.798 -2.698 1.00 87.12 96 TRP A CA 1
ATOM 683 C C . TRP A 1 96 ? -18.387 0.889 -1.552 1.00 87.12 96 TRP A C 1
ATOM 685 O O . TRP A 1 96 ? -19.404 1.167 -0.910 1.00 87.12 96 TRP A O 1
ATOM 695 N N . LEU A 1 97 ? -17.607 -0.150 -1.242 1.00 82.69 97 LEU A N 1
ATOM 696 C CA . LEU A 1 97 ? -17.858 -1.036 -0.109 1.00 82.69 97 LEU A CA 1
ATOM 697 C C . LEU A 1 97 ? -17.692 -0.323 1.242 1.00 82.69 97 LEU A C 1
ATOM 699 O O . LEU A 1 97 ? -18.536 -0.542 2.114 1.00 82.69 97 LEU A O 1
ATOM 703 N N . ASP A 1 98 ? -16.692 0.553 1.421 1.00 83.31 98 ASP A N 1
ATOM 704 C CA . ASP A 1 98 ? -16.544 1.360 2.652 1.00 83.31 98 ASP A CA 1
ATOM 705 C C . ASP A 1 98 ? -17.789 2.233 2.892 1.00 83.31 98 ASP A 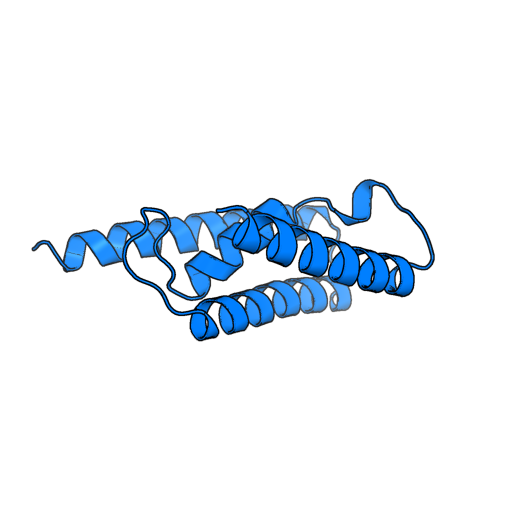C 1
ATOM 707 O O . ASP A 1 98 ? -18.381 2.222 3.975 1.00 83.31 98 ASP A O 1
ATOM 711 N N . ILE A 1 99 ? -18.253 2.933 1.851 1.00 82.31 99 ILE A N 1
ATOM 712 C CA . ILE A 1 99 ? -19.427 3.814 1.929 1.00 82.31 99 ILE A CA 1
ATOM 713 C C . ILE A 1 99 ? -20.707 3.005 2.181 1.00 82.31 99 ILE A C 1
ATOM 715 O O . ILE A 1 99 ? -21.517 3.362 3.043 1.00 82.31 99 ILE A O 1
ATOM 719 N N . SER A 1 100 ? -20.903 1.901 1.455 1.00 79.06 100 SER A N 1
ATOM 720 C CA . SER A 1 100 ? -22.099 1.065 1.597 1.00 79.06 100 SER A CA 1
ATOM 721 C C . SER A 1 100 ? -22.161 0.369 2.961 1.00 79.06 100 SER A C 1
ATOM 723 O O . SER A 1 100 ? -23.242 0.251 3.542 1.00 79.06 100 SER A O 1
ATOM 725 N N . SER A 1 101 ? -21.018 -0.055 3.505 1.00 72.50 101 SER A N 1
ATOM 726 C CA . SER A 1 101 ? -20.945 -0.691 4.827 1.00 72.50 101 SER A CA 1
ATOM 727 C C . SER A 1 101 ? -21.301 0.288 5.948 1.00 72.50 101 SER A C 1
ATOM 729 O O . SER A 1 101 ? -22.003 -0.087 6.886 1.00 72.50 101 SER A O 1
ATOM 731 N N . LYS A 1 102 ? -20.926 1.569 5.822 1.00 69.38 102 LYS A N 1
ATOM 732 C CA . LYS A 1 102 ? -21.349 2.621 6.765 1.00 69.38 102 LYS A CA 1
ATOM 733 C C . LYS A 1 102 ? -22.850 2.880 6.732 1.00 69.38 102 LYS A C 1
ATOM 735 O O . LYS A 1 102 ? -23.456 3.046 7.787 1.00 69.38 102 LYS A O 1
ATOM 740 N N . LYS A 1 103 ? -23.472 2.869 5.546 1.00 61.19 103 LYS A N 1
ATOM 741 C CA . LYS A 1 103 ? -24.924 3.075 5.411 1.00 61.19 103 LYS A CA 1
ATOM 742 C C . LYS A 1 103 ? -25.734 2.021 6.176 1.00 61.19 103 LYS A C 1
ATOM 744 O O . LYS A 1 103 ? -26.792 2.346 6.697 1.00 61.19 103 LYS A O 1
ATOM 749 N N . LYS A 1 104 ? -25.223 0.789 6.276 1.00 57.25 104 LYS A N 1
ATOM 750 C CA . LYS A 1 104 ? -25.872 -0.316 6.997 1.00 57.25 104 LYS A CA 1
ATOM 751 C C . LYS A 1 104 ? -25.783 -0.203 8.526 1.00 57.25 104 LYS A C 1
ATOM 753 O O . LYS A 1 104 ? -26.615 -0.783 9.201 1.00 57.25 104 LYS A O 1
ATOM 758 N N . ASN A 1 105 ? -24.812 0.533 9.069 1.00 56.38 105 ASN A N 1
ATOM 759 C CA . ASN A 1 105 ? -24.680 0.725 10.521 1.00 56.38 105 ASN A CA 1
ATOM 760 C C . ASN A 1 105 ? -25.516 1.903 11.060 1.00 56.38 105 ASN A C 1
ATOM 762 O O . ASN A 1 105 ? -25.665 2.028 12.271 1.00 56.38 105 ASN A O 1
ATOM 766 N N . ASN A 1 106 ? -26.044 2.760 10.176 1.00 51.50 106 ASN A N 1
ATOM 767 C CA . ASN A 1 106 ? -26.876 3.923 10.518 1.00 51.50 106 ASN A CA 1
ATOM 768 C C . ASN A 1 106 ? -28.368 3.728 10.165 1.00 51.50 106 ASN A C 1
ATOM 770 O O . ASN A 1 106 ? -29.117 4.706 10.145 1.00 51.50 106 ASN A O 1
ATOM 774 N N . ALA A 1 107 ? -28.787 2.500 9.848 1.00 44.31 107 ALA A N 1
ATOM 775 C CA . ALA A 1 107 ? -30.173 2.104 9.588 1.00 44.31 107 ALA A CA 1
ATOM 776 C C . ALA A 1 107 ? -30.524 0.899 10.465 1.00 44.31 107 ALA A C 1
ATOM 778 O O . ALA A 1 107 ? -31.684 0.838 10.923 1.00 44.31 107 ALA A O 1
#